Protein AF-A0A9J6ZQI1-F1 (afdb_monomer_lite)

Organism: NCBI:txid2949635

Sequence (104 aa):
MKNNVKKVVILGSGALKIGEAGEFDYSGSQAIKALKEEGIYTVLINPNIATVQTSEKLADKVYFLPVTPYFVEQVLKKRLSKKIRQSLFLFDFLPEKVGYIIDI

Foldseek 3Di:
DPQPQQEEEEEAAEDDDPPCQVVRLVVLLVVLVVCVVVNHQYEYEYLDCPGPNNDPPSHPYYDNDGPDPVVVVVVCVVPDPVPGWYWYFYPYDDPDPDGDTDTD

Secondary structure (DSSP, 8-state):
------EEEEE---SPPTTTHHHHHHHHHHHHHHHHHTT-EEEEE-S-SSSGGGSTTTSSEEE----SHHHHHHHHHHH--TTS-EEEEE-S--SS----EEE-

Radius of gyration: 13.17 Å; chains: 1; bounding box: 38×26×30 Å

pLDDT: mean 75.3, std 17.96, range [35.56, 94.12]

Structure (mmCIF, N/CA/C/O backbone):
data_AF-A0A9J6ZQI1-F1
#
_entry.id   AF-A0A9J6ZQI1-F1
#
loop_
_atom_site.group_PDB
_atom_site.id
_atom_site.type_symbol
_atom_site.label_atom_id
_atom_site.label_alt_id
_atom_site.label_comp_id
_atom_site.label_asym_id
_atom_site.label_entity_id
_atom_site.label_seq_id
_atom_site.pdbx_PDB_ins_code
_atom_site.Cartn_x
_atom_site.Cartn_y
_atom_site.Cartn_z
_atom_site.occupancy
_atom_site.B_iso_or_equiv
_atom_site.auth_seq_id
_atom_site.auth_comp_id
_atom_site.auth_asym_id
_atom_site.auth_atom_id
_atom_site.pdbx_PDB_model_num
ATOM 1 N N . MET A 1 1 ? -28.000 9.601 3.506 1.00 38.34 1 MET A N 1
ATOM 2 C CA . MET A 1 1 ? -27.367 8.543 4.327 1.00 38.34 1 MET A CA 1
ATOM 3 C C . MET A 1 1 ? -25.867 8.603 4.084 1.00 38.34 1 MET A C 1
ATOM 5 O O . MET A 1 1 ? -25.477 8.526 2.927 1.00 38.34 1 MET A O 1
ATOM 9 N N . LYS A 1 2 ? -25.032 8.807 5.114 1.00 45.12 2 LYS A N 1
ATOM 10 C CA . LYS A 1 2 ? -23.567 8.738 4.965 1.00 45.12 2 LYS A CA 1
ATOM 11 C C . LYS A 1 2 ? -23.192 7.289 4.627 1.00 45.12 2 LYS A C 1
ATOM 13 O O . LYS A 1 2 ? -23.434 6.385 5.424 1.00 45.12 2 LYS A O 1
ATOM 18 N N . ASN A 1 3 ? -22.676 7.061 3.422 1.00 52.38 3 ASN A N 1
ATOM 19 C CA . ASN A 1 3 ? -22.151 5.769 2.994 1.00 52.38 3 ASN A CA 1
ATOM 20 C C . ASN A 1 3 ? -20.892 5.454 3.824 1.00 52.38 3 ASN A C 1
ATOM 22 O O . ASN A 1 3 ? -19.824 5.973 3.530 1.00 52.38 3 ASN A O 1
ATOM 26 N N . ASN A 1 4 ? -21.015 4.636 4.877 1.00 71.25 4 ASN A N 1
ATOM 27 C CA . ASN A 1 4 ? -19.885 4.241 5.731 1.00 71.25 4 ASN A CA 1
ATOM 28 C C . ASN A 1 4 ? -18.977 3.229 5.007 1.00 71.25 4 ASN A C 1
ATOM 30 O O . ASN A 1 4 ? -19.074 2.016 5.225 1.00 71.25 4 ASN A O 1
ATOM 34 N N . VAL A 1 5 ? -18.109 3.728 4.127 1.00 76.81 5 VAL A N 1
ATOM 35 C CA . VAL A 1 5 ? -16.981 2.961 3.589 1.00 76.81 5 VAL A CA 1
ATOM 36 C C . VAL A 1 5 ? -16.049 2.641 4.755 1.00 76.81 5 VAL A C 1
ATOM 38 O O . VAL A 1 5 ? -15.558 3.540 5.424 1.00 76.81 5 VAL A O 1
ATOM 41 N N . LYS A 1 6 ? -15.832 1.353 5.037 1.00 83.81 6 LYS A N 1
ATOM 42 C CA . LYS A 1 6 ? -14.932 0.922 6.129 1.00 83.81 6 LYS A CA 1
ATOM 43 C C . LYS A 1 6 ? -13.570 0.467 5.631 1.00 83.81 6 LYS A C 1
ATOM 45 O O . LYS A 1 6 ? -12.658 0.274 6.431 1.00 83.81 6 LYS A O 1
ATOM 50 N N . LYS A 1 7 ? -13.459 0.203 4.329 1.00 86.00 7 LYS A N 1
ATOM 51 C CA . LYS A 1 7 ? -12.263 -0.348 3.709 1.00 86.00 7 LYS A CA 1
ATOM 52 C C . LYS A 1 7 ? -12.108 0.177 2.292 1.00 86.00 7 LYS A C 1
ATOM 54 O O . LYS A 1 7 ? -13.077 0.175 1.539 1.00 86.00 7 LYS A O 1
ATOM 59 N N . VAL A 1 8 ? -10.883 0.538 1.940 1.00 88.00 8 VAL A N 1
ATOM 60 C CA . VAL A 1 8 ? -10.511 1.016 0.611 1.00 88.00 8 VAL A CA 1
ATOM 61 C C . VAL A 1 8 ? -9.328 0.216 0.097 1.00 88.00 8 VAL A C 1
ATOM 63 O O . VAL A 1 8 ? -8.362 -0.025 0.827 1.00 88.00 8 VAL A O 1
ATOM 66 N N . VAL A 1 9 ? -9.421 -0.212 -1.159 1.00 89.06 9 VAL A N 1
ATOM 67 C CA . VAL A 1 9 ? -8.296 -0.800 -1.888 1.00 89.06 9 VAL A CA 1
ATOM 68 C C . VAL A 1 9 ? -7.710 0.272 -2.795 1.00 89.06 9 VAL A C 1
ATOM 70 O O . VAL A 1 9 ? -8.431 0.954 -3.514 1.00 89.06 9 VAL A O 1
ATOM 73 N N . ILE A 1 10 ? -6.398 0.428 -2.738 1.00 89.25 10 ILE A N 1
ATOM 74 C CA . ILE A 1 10 ? -5.630 1.449 -3.435 1.00 89.25 10 ILE A CA 1
ATOM 75 C C . ILE A 1 10 ? -4.688 0.715 -4.372 1.00 89.25 10 ILE A C 1
ATOM 77 O O . ILE A 1 10 ? -3.951 -0.184 -3.955 1.00 89.25 10 ILE A O 1
ATOM 81 N N . LEU A 1 11 ? -4.734 1.082 -5.641 1.00 88.81 11 LEU A N 1
ATOM 82 C CA . LEU A 1 11 ? -3.849 0.560 -6.666 1.00 88.81 11 LEU A CA 1
ATOM 83 C C . LEU A 1 11 ? -2.738 1.583 -6.881 1.00 88.81 11 LEU A C 1
ATOM 85 O O . LEU A 1 11 ? -3.006 2.710 -7.295 1.00 88.81 11 LEU A O 1
ATOM 89 N N . GLY A 1 12 ? -1.513 1.200 -6.529 1.00 84.38 12 GLY A N 1
ATOM 90 C CA . GLY A 1 12 ? -0.325 2.007 -6.780 1.00 84.38 12 GLY A CA 1
ATOM 91 C C . GLY A 1 12 ? 0.024 2.058 -8.264 1.00 84.38 12 GLY A C 1
ATOM 92 O O . GLY A 1 12 ? -0.453 1.251 -9.054 1.00 84.38 12 GLY A O 1
ATOM 93 N N . SER A 1 13 ? 0.923 2.967 -8.616 1.00 73.94 13 SER A N 1
ATOM 94 C CA . SER A 1 13 ? 1.281 3.335 -9.992 1.00 73.94 13 SER A CA 1
ATOM 95 C C . SER A 1 13 ? 2.167 2.337 -10.753 1.00 73.94 13 SER A C 1
ATOM 97 O O . SER A 1 13 ? 2.806 2.690 -11.740 1.00 73.94 13 SER A O 1
ATOM 99 N N . GLY A 1 14 ? 2.241 1.081 -10.302 1.00 70.50 14 GLY A N 1
ATOM 100 C CA . GLY A 1 14 ? 2.965 0.034 -11.023 1.00 70.50 14 GLY A CA 1
ATOM 101 C C . GLY A 1 14 ? 4.433 0.379 -11.331 1.00 70.50 14 GLY A C 1
ATOM 102 O O . GLY A 1 14 ? 5.169 0.880 -10.479 1.00 70.50 14 GLY A O 1
ATOM 103 N N . ALA A 1 15 ? 4.878 0.046 -12.548 1.00 64.81 15 ALA A N 1
ATOM 104 C CA . ALA A 1 15 ? 6.207 0.398 -13.043 1.00 64.81 15 ALA A CA 1
ATOM 105 C C . ALA A 1 15 ? 6.219 1.860 -13.514 1.00 64.81 15 ALA A C 1
ATOM 107 O O . ALA A 1 15 ? 5.572 2.215 -14.496 1.00 64.81 15 ALA A O 1
ATOM 108 N N . LEU A 1 16 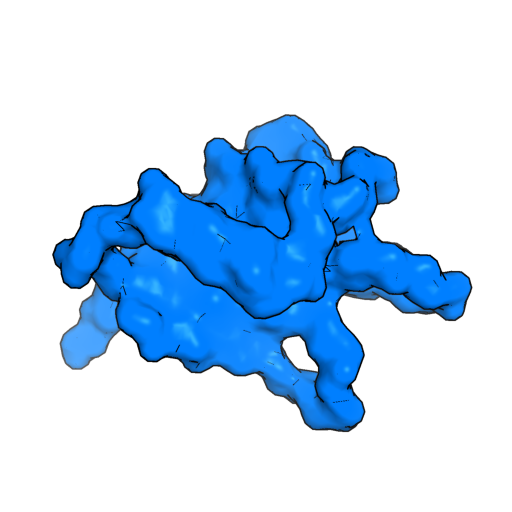? 6.979 2.696 -12.810 1.00 65.69 16 LEU A N 1
ATOM 109 C CA . LEU A 1 16 ? 7.014 4.138 -13.035 1.00 65.69 16 LEU A CA 1
ATOM 110 C C . LEU A 1 16 ? 7.838 4.484 -14.281 1.00 65.69 16 LEU A C 1
ATOM 112 O O . LEU A 1 16 ? 8.976 4.032 -14.431 1.00 65.69 16 LEU A O 1
ATOM 116 N N . LYS A 1 17 ? 7.284 5.328 -15.158 1.00 67.56 17 LYS A N 1
ATOM 117 C CA . LYS A 1 17 ? 8.041 5.957 -16.248 1.00 67.56 17 LYS A CA 1
ATOM 118 C C . LYS A 1 17 ? 8.957 7.048 -15.683 1.00 67.56 17 LYS A C 1
ATOM 120 O O . LYS A 1 17 ? 8.702 7.623 -14.620 1.00 67.56 17 LYS A O 1
ATOM 125 N N . ILE A 1 18 ? 10.038 7.344 -16.404 1.00 68.19 18 ILE A N 1
ATOM 126 C CA . ILE A 1 18 ? 10.964 8.428 -16.051 1.00 68.19 18 ILE A CA 1
ATOM 127 C C . ILE A 1 18 ? 10.182 9.747 -15.969 1.00 68.19 18 ILE A C 1
ATOM 129 O O . ILE A 1 18 ? 9.483 10.106 -16.910 1.00 68.19 18 ILE A O 1
ATOM 133 N N . GLY A 1 19 ? 10.321 10.461 -14.850 1.00 72.06 19 GLY A N 1
ATOM 134 C CA . GLY A 1 19 ? 9.704 11.775 -14.627 1.00 72.06 19 GLY A CA 1
ATOM 135 C C . GLY A 1 19 ? 8.379 11.763 -13.858 1.00 72.06 19 GLY A C 1
ATOM 136 O O . GLY A 1 19 ? 7.985 12.802 -13.349 1.00 72.06 19 GLY A O 1
ATOM 137 N N . GLU A 1 20 ? 7.735 10.607 -13.693 1.00 67.88 20 GLU A N 1
ATOM 138 C CA . GLU A 1 20 ? 6.399 10.514 -13.070 1.00 67.88 20 GLU A CA 1
ATOM 139 C C . GLU A 1 20 ? 6.425 9.813 -11.703 1.00 67.88 20 GLU A C 1
ATOM 141 O O . GLU A 1 20 ? 5.457 9.836 -10.945 1.00 67.88 20 GLU A O 1
ATOM 146 N N . ALA A 1 21 ? 7.567 9.214 -11.353 1.00 72.00 21 ALA A N 1
ATOM 147 C CA . ALA A 1 21 ? 7.716 8.379 -10.169 1.00 72.00 21 ALA A CA 1
ATOM 148 C C . ALA A 1 21 ? 7.353 9.084 -8.851 1.00 72.00 21 ALA A C 1
ATOM 150 O O . ALA A 1 21 ? 6.701 8.495 -7.990 1.00 72.00 21 ALA A O 1
ATOM 151 N N . GLY A 1 22 ? 7.760 10.348 -8.703 1.00 77.56 22 GLY A N 1
ATOM 152 C CA . GLY A 1 22 ? 7.557 11.105 -7.468 1.00 77.56 22 GLY A CA 1
ATOM 153 C C . GLY A 1 22 ? 6.115 11.568 -7.248 1.00 77.56 22 GLY A C 1
ATOM 154 O O . GLY A 1 22 ? 5.649 11.569 -6.111 1.00 77.56 22 GLY A O 1
ATOM 155 N N . GLU A 1 23 ? 5.391 11.937 -8.309 1.00 81.06 23 GLU A N 1
ATOM 156 C CA . GLU A 1 23 ? 4.030 12.484 -8.193 1.00 81.06 23 GLU A CA 1
ATOM 157 C C . GLU A 1 23 ? 3.035 11.420 -7.720 1.00 81.06 23 GLU A C 1
ATOM 159 O O . GLU A 1 23 ? 2.215 11.675 -6.833 1.00 81.06 23 GLU A O 1
ATOM 164 N N . PHE A 1 24 ? 3.139 10.205 -8.258 1.00 80.62 24 PHE A N 1
ATOM 165 C CA . PHE A 1 24 ? 2.261 9.104 -7.872 1.00 80.62 24 PHE A CA 1
ATOM 166 C C . PHE A 1 24 ? 2.575 8.560 -6.482 1.00 80.62 24 PHE A C 1
ATOM 168 O O . PHE A 1 24 ? 1.656 8.305 -5.707 1.00 80.62 24 PHE A O 1
ATOM 175 N N . ASP A 1 25 ? 3.859 8.447 -6.134 1.00 83.81 25 ASP A N 1
ATOM 176 C CA . ASP A 1 25 ? 4.256 8.045 -4.785 1.00 83.81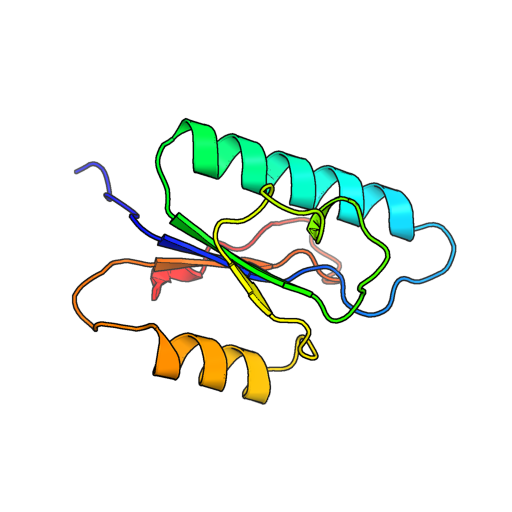 25 ASP A CA 1
ATOM 177 C C . ASP A 1 25 ? 3.752 9.054 -3.741 1.00 83.81 25 ASP A C 1
ATOM 179 O O . ASP A 1 25 ? 3.173 8.682 -2.717 1.00 83.81 25 ASP A O 1
ATOM 183 N N . TYR A 1 26 ? 3.879 10.351 -4.034 1.00 86.56 26 TYR A N 1
ATOM 184 C CA . TYR A 1 26 ? 3.389 11.404 -3.155 1.00 86.56 26 TYR A CA 1
ATOM 185 C C . TYR A 1 26 ? 1.859 11.400 -3.042 1.00 86.56 26 TYR A C 1
ATOM 187 O O . TYR A 1 26 ? 1.331 11.318 -1.932 1.00 86.56 26 TYR A O 1
ATOM 195 N N . SER A 1 27 ? 1.138 11.468 -4.164 1.00 85.44 27 SER A N 1
ATOM 196 C CA . SER A 1 27 ? -0.330 11.566 -4.172 1.00 85.44 27 SER A CA 1
ATOM 197 C C . SER A 1 27 ? -1.006 10.330 -3.576 1.00 85.44 27 SER A C 1
ATOM 199 O O . SER A 1 27 ? -1.893 10.468 -2.730 1.00 85.44 27 SER A O 1
ATOM 201 N N . GLY A 1 28 ? -0.541 9.127 -3.918 1.00 87.62 28 GLY A N 1
ATOM 202 C CA . GLY A 1 28 ? -1.038 7.892 -3.320 1.00 87.62 28 GLY A CA 1
ATOM 203 C C . GLY A 1 28 ? -0.729 7.804 -1.822 1.00 87.62 28 GLY A C 1
ATOM 204 O O . GLY A 1 28 ? -1.587 7.395 -1.035 1.00 87.62 28 GLY A O 1
ATOM 205 N N . SER A 1 29 ? 0.438 8.292 -1.385 1.00 90.25 29 SER A N 1
ATOM 206 C CA . SER A 1 29 ? 0.760 8.393 0.044 1.00 90.25 29 SER A CA 1
ATOM 207 C C . SER A 1 29 ? -0.147 9.372 0.796 1.00 90.25 29 SER A C 1
ATOM 209 O O . SER A 1 29 ? -0.547 9.082 1.926 1.00 90.25 29 SER A O 1
ATOM 211 N N . GLN A 1 30 ? -0.499 10.514 0.195 1.00 90.56 30 GLN A N 1
ATOM 212 C CA . GLN A 1 30 ? -1.449 11.465 0.789 1.00 90.56 30 GLN A CA 1
ATOM 213 C C . GLN A 1 30 ? -2.856 10.869 0.887 1.00 90.56 30 GLN A C 1
ATOM 215 O O . GLN A 1 30 ? -3.508 11.009 1.920 1.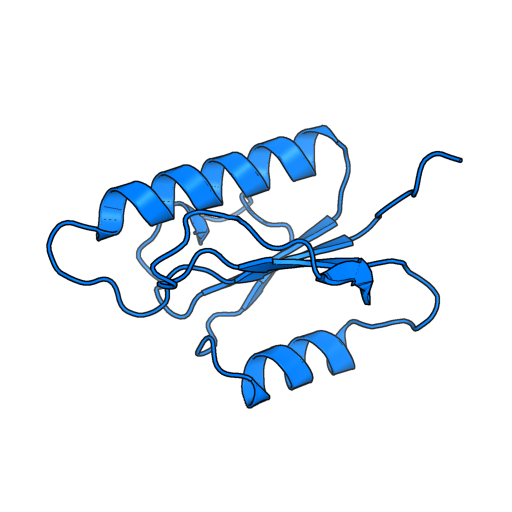00 90.56 30 GLN A O 1
ATOM 220 N N . ALA A 1 31 ? -3.302 10.140 -0.138 1.00 88.31 31 ALA A N 1
ATOM 221 C CA . ALA A 1 31 ? -4.596 9.467 -0.111 1.00 88.31 31 ALA A CA 1
ATOM 222 C C . ALA A 1 31 ? -4.678 8.427 1.017 1.00 88.31 31 ALA A C 1
ATOM 224 O O . ALA A 1 31 ? -5.664 8.391 1.750 1.00 88.31 31 ALA A O 1
ATOM 225 N N . ILE A 1 32 ? -3.626 7.622 1.214 1.00 91.56 32 ILE A N 1
ATOM 226 C CA . ILE A 1 32 ? -3.570 6.657 2.322 1.00 91.56 32 ILE A CA 1
ATOM 227 C C . ILE A 1 32 ? -3.666 7.366 3.679 1.00 91.56 32 ILE A C 1
ATOM 229 O O . ILE A 1 32 ? -4.405 6.907 4.549 1.00 91.56 32 ILE A O 1
ATOM 233 N N . LYS A 1 33 ? -2.948 8.484 3.862 1.00 92.38 33 LYS A N 1
ATOM 234 C CA . LYS A 1 33 ? -2.995 9.271 5.105 1.00 92.38 33 LYS A CA 1
ATOM 235 C C . LYS A 1 33 ? -4.397 9.805 5.384 1.00 92.38 33 LYS A C 1
ATOM 237 O O . LYS A 1 33 ? -4.921 9.547 6.461 1.00 92.38 33 LYS A O 1
ATOM 242 N N . ALA A 1 34 ? -5.022 10.447 4.398 1.00 90.25 34 ALA A N 1
ATOM 243 C CA . ALA A 1 34 ? -6.372 10.990 4.535 1.00 90.25 34 ALA A CA 1
ATOM 244 C C . ALA A 1 34 ? -7.400 9.897 4.879 1.00 90.25 34 ALA A C 1
ATOM 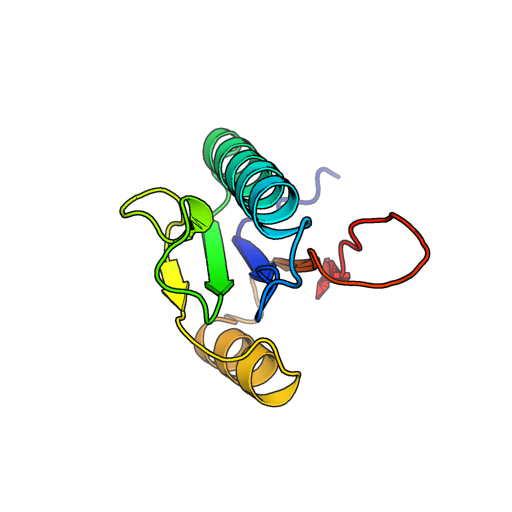246 O O . ALA A 1 34 ? -8.221 10.060 5.776 1.00 90.25 34 ALA A O 1
ATOM 247 N N . LEU A 1 35 ? -7.323 8.735 4.222 1.00 89.75 35 LEU A N 1
ATOM 248 C CA . LEU A 1 35 ? -8.204 7.602 4.522 1.00 89.75 35 LEU A CA 1
ATOM 249 C C . LEU A 1 35 ? -7.991 7.070 5.947 1.00 89.75 35 LEU A C 1
ATOM 251 O O . LEU A 1 35 ? -8.955 6.731 6.633 1.00 89.75 35 LEU A O 1
ATOM 255 N N . LYS A 1 36 ? -6.742 7.027 6.416 1.00 89.62 36 LYS A N 1
ATOM 256 C CA . LYS A 1 36 ? -6.430 6.632 7.792 1.00 89.62 36 LYS A CA 1
ATOM 257 C C . LYS A 1 36 ? -6.948 7.611 8.837 1.00 89.62 36 LYS A C 1
ATOM 259 O O . LYS A 1 36 ? -7.428 7.163 9.874 1.00 89.62 36 LYS A O 1
ATOM 264 N N . GLU A 1 37 ? -6.853 8.911 8.577 1.00 92.12 37 GLU A N 1
ATOM 265 C CA . GLU A 1 37 ? -7.385 9.960 9.458 1.00 92.12 37 GLU A CA 1
ATOM 266 C C . GLU A 1 37 ? -8.909 9.843 9.617 1.00 92.12 37 GLU A C 1
ATOM 268 O O . GLU A 1 37 ? -9.433 10.035 10.712 1.00 92.12 37 GLU A O 1
ATOM 273 N N . GLU A 1 38 ? -9.603 9.393 8.571 1.00 88.62 38 GLU A N 1
ATOM 274 C CA . GLU A 1 38 ? -11.038 9.071 8.592 1.00 88.62 38 GLU A CA 1
ATOM 275 C C . GLU A 1 38 ? -11.356 7.686 9.203 1.00 88.62 38 GLU A C 1
ATOM 277 O O . GLU A 1 38 ? -12.506 7.240 9.208 1.00 88.62 38 GLU A O 1
ATOM 282 N N . GLY A 1 39 ? -10.355 6.962 9.718 1.00 90.25 39 GLY A N 1
ATOM 283 C CA . GLY A 1 39 ? -10.526 5.632 10.314 1.00 90.25 39 GLY A CA 1
ATOM 284 C C . GLY A 1 39 ? -10.883 4.532 9.307 1.00 90.25 39 GLY A C 1
ATOM 285 O O . GLY A 1 39 ? -11.446 3.499 9.684 1.00 90.25 39 GLY A O 1
ATOM 286 N N . ILE A 1 40 ? -10.580 4.737 8.023 1.00 89.06 40 ILE A N 1
ATOM 287 C CA . ILE A 1 40 ? -10.865 3.790 6.945 1.00 89.06 40 ILE A CA 1
ATOM 288 C C . ILE A 1 40 ? -9.694 2.817 6.798 1.00 89.06 40 ILE A C 1
ATOM 290 O O . ILE A 1 40 ? -8.542 3.217 6.661 1.00 89.06 40 ILE A O 1
ATOM 294 N N . TYR A 1 41 ? -9.990 1.515 6.767 1.00 90.56 41 TYR A N 1
ATOM 295 C CA . TYR A 1 41 ? -8.967 0.485 6.588 1.00 90.56 41 TYR A CA 1
ATOM 296 C C . TYR A 1 41 ? -8.421 0.488 5.155 1.00 90.56 41 TYR A C 1
ATOM 298 O O . TYR A 1 41 ? -9.160 0.267 4.194 1.00 90.56 41 TYR A O 1
ATOM 306 N N . THR A 1 42 ? -7.117 0.654 4.998 1.00 92.06 42 THR A N 1
ATOM 307 C CA . THR A 1 42 ? -6.450 0.807 3.701 1.00 92.06 42 THR A CA 1
ATOM 308 C C . THR A 1 42 ? -5.711 -0.459 3.273 1.00 92.06 42 THR A C 1
ATOM 310 O O . THR A 1 42 ? -4.964 -1.087 4.028 1.00 92.06 42 THR A O 1
ATOM 313 N N . VAL A 1 43 ? -5.906 -0.854 2.017 1.00 92.00 43 VAL A N 1
ATOM 314 C CA . VAL A 1 43 ? -5.188 -1.959 1.379 1.00 92.00 43 VAL A CA 1
ATOM 315 C C . VAL A 1 43 ? -4.487 -1.431 0.151 1.00 92.00 43 VAL A C 1
ATOM 317 O O . VAL A 1 43 ? -5.151 -1.053 -0.800 1.00 92.00 43 VAL A O 1
ATOM 320 N N . LEU A 1 44 ? -3.165 -1.466 0.136 1.00 92.31 44 LEU A N 1
ATOM 321 C CA . LEU A 1 44 ? -2.385 -1.077 -1.021 1.00 92.31 44 LEU A CA 1
ATOM 322 C C . LEU A 1 44 ? -1.965 -2.293 -1.849 1.00 92.31 44 LEU A C 1
ATOM 324 O O . LEU A 1 44 ? -1.473 -3.276 -1.295 1.00 92.31 44 LEU A O 1
ATOM 328 N N . ILE A 1 45 ? -2.096 -2.202 -3.170 1.00 91.56 45 ILE A N 1
ATOM 329 C CA . ILE A 1 45 ? -1.470 -3.108 -4.138 1.00 91.56 45 ILE A CA 1
ATOM 330 C C . ILE A 1 45 ? -0.461 -2.287 -4.941 1.00 91.56 45 ILE A C 1
ATOM 332 O O . ILE A 1 45 ? -0.858 -1.410 -5.700 1.00 91.56 45 ILE A O 1
ATOM 336 N N . ASN A 1 46 ? 0.835 -2.532 -4.753 1.00 90.81 46 ASN A N 1
ATOM 337 C CA . ASN A 1 46 ? 1.897 -1.838 -5.482 1.00 90.81 46 ASN A CA 1
ATOM 338 C C . ASN A 1 46 ? 3.096 -2.785 -5.671 1.00 90.81 46 ASN A C 1
ATOM 340 O O . ASN A 1 46 ? 3.660 -3.223 -4.667 1.00 90.81 46 ASN A O 1
ATOM 344 N N . PRO A 1 47 ? 3.503 -3.120 -6.911 1.00 88.88 47 PRO A N 1
ATOM 345 C CA . PRO A 1 47 ? 4.654 -3.988 -7.143 1.00 88.88 47 PRO A CA 1
ATOM 346 C C . PRO A 1 47 ? 5.991 -3.305 -6.823 1.00 88.88 47 PRO A C 1
ATOM 348 O O . PRO A 1 47 ? 6.986 -3.999 -6.627 1.00 88.88 47 PRO A O 1
ATOM 351 N N . ASN A 1 48 ? 6.040 -1.969 -6.775 1.00 87.69 48 ASN A N 1
ATOM 352 C CA . ASN A 1 48 ? 7.270 -1.234 -6.518 1.00 87.69 48 ASN A CA 1
ATOM 353 C C . ASN A 1 48 ? 7.562 -1.142 -5.012 1.00 87.69 48 ASN A C 1
ATOM 355 O O . ASN A 1 48 ? 6.888 -0.425 -4.277 1.00 87.69 48 ASN A O 1
ATOM 359 N N . ILE A 1 49 ? 8.597 -1.856 -4.565 1.00 86.06 49 ILE A N 1
ATOM 360 C CA . ILE A 1 49 ? 9.013 -1.926 -3.154 1.00 86.06 49 ILE A CA 1
ATOM 361 C C . ILE A 1 49 ? 9.694 -0.626 -2.689 1.00 86.06 49 ILE A C 1
ATOM 363 O O . ILE A 1 49 ? 9.679 -0.306 -1.502 1.00 86.06 49 ILE A O 1
ATOM 367 N N . ALA A 1 50 ? 10.276 0.140 -3.612 1.00 86.56 50 ALA A N 1
ATOM 368 C CA . ALA A 1 50 ? 11.080 1.320 -3.313 1.00 86.56 50 ALA A CA 1
ATOM 369 C C . ALA A 1 50 ? 10.257 2.620 -3.401 1.00 86.56 50 ALA A C 1
ATOM 371 O O . ALA A 1 50 ? 10.631 3.547 -4.116 1.00 86.56 50 ALA A O 1
ATOM 372 N N . THR A 1 51 ? 9.121 2.676 -2.698 1.00 84.75 51 THR A N 1
ATOM 373 C CA . THR A 1 51 ? 8.243 3.862 -2.643 1.00 84.75 51 THR A CA 1
ATOM 374 C C . THR A 1 51 ? 7.899 4.239 -1.204 1.00 84.75 51 THR A C 1
ATOM 376 O O . THR A 1 51 ? 7.860 3.379 -0.318 1.00 84.75 51 THR A O 1
ATOM 379 N N . VAL A 1 52 ? 7.610 5.518 -0.954 1.00 86.06 52 VAL A N 1
ATOM 380 C CA . VAL A 1 52 ? 7.049 5.980 0.325 1.00 86.06 52 VAL A CA 1
ATOM 381 C C . VAL A 1 52 ? 5.705 5.304 0.577 1.00 86.06 52 VAL A C 1
ATOM 383 O O . VAL A 1 52 ? 5.421 4.901 1.706 1.00 86.06 52 VAL A O 1
ATOM 386 N N . GLN A 1 53 ? 4.917 5.086 -0.472 1.00 84.50 53 GLN A N 1
ATOM 387 C CA . GLN A 1 53 ? 3.611 4.445 -0.419 1.00 84.50 53 GLN A CA 1
ATOM 388 C C . GLN A 1 53 ? 3.652 3.044 0.214 1.00 84.50 53 GLN A C 1
ATOM 390 O O . GLN A 1 53 ? 2.708 2.623 0.885 1.00 84.50 53 GLN A O 1
ATOM 395 N N . THR A 1 54 ? 4.752 2.316 0.011 1.00 88.88 54 THR A N 1
ATOM 396 C CA . THR A 1 54 ? 4.977 0.967 0.546 1.00 88.88 54 THR A CA 1
ATOM 397 C C . THR A 1 54 ? 5.718 0.951 1.881 1.00 88.88 54 THR A C 1
ATOM 399 O O . THR A 1 54 ? 6.032 -0.131 2.380 1.00 88.88 54 THR A O 1
ATOM 402 N N . SER A 1 55 ? 5.986 2.119 2.473 1.00 89.94 55 SER A N 1
ATOM 403 C CA . SER A 1 55 ? 6.631 2.215 3.782 1.00 89.94 55 SER A CA 1
ATOM 404 C C . SER A 1 55 ? 5.804 1.548 4.880 1.00 89.94 55 SER A C 1
ATOM 406 O O . SER A 1 55 ? 4.567 1.489 4.849 1.00 89.94 55 SER A O 1
ATOM 408 N N . GLU A 1 56 ? 6.512 1.031 5.883 1.00 83.25 56 GLU A N 1
ATOM 409 C CA . GLU A 1 56 ? 5.870 0.442 7.047 1.00 83.25 56 GLU A CA 1
ATOM 410 C C . GLU A 1 56 ? 4.921 1.447 7.703 1.00 83.25 56 GLU A C 1
ATOM 412 O O . GLU A 1 56 ? 5.248 2.615 7.899 1.00 83.25 56 GLU A O 1
ATOM 417 N N . LYS A 1 57 ? 3.740 0.958 8.089 1.00 86.12 57 LYS A N 1
ATOM 418 C CA . LYS A 1 57 ? 2.687 1.718 8.778 1.00 86.12 57 LYS A CA 1
ATOM 419 C C . LYS A 1 57 ? 1.991 2.792 7.944 1.00 86.12 57 LYS A C 1
ATOM 421 O O . LYS A 1 57 ? 1.076 3.407 8.490 1.00 86.12 57 LYS A O 1
ATOM 426 N N . LEU A 1 58 ? 2.316 2.999 6.666 1.00 92.00 58 LEU A N 1
ATOM 427 C CA . LEU A 1 58 ? 1.525 3.918 5.847 1.00 92.00 58 LEU A CA 1
ATOM 428 C C . LEU A 1 58 ? 0.146 3.316 5.555 1.00 92.00 58 LEU A C 1
ATOM 430 O O . LEU A 1 58 ? -0.838 3.778 6.121 1.00 92.00 58 LEU A O 1
ATOM 434 N N . ALA A 1 59 ? 0.069 2.227 4.790 1.00 92.94 59 ALA A N 1
ATOM 435 C CA . ALA A 1 59 ? -1.166 1.454 4.626 1.00 92.94 59 ALA A CA 1
ATOM 436 C C . ALA A 1 59 ? -1.327 0.396 5.731 1.00 92.94 59 ALA A C 1
ATOM 438 O O . ALA A 1 59 ? -0.344 -0.084 6.298 1.00 92.94 59 ALA A O 1
ATOM 439 N N . ASP A 1 60 ? -2.562 -0.027 6.015 1.00 94.12 60 ASP A N 1
ATOM 440 C CA . ASP A 1 60 ? -2.817 -1.113 6.982 1.00 94.12 60 ASP A CA 1
ATOM 441 C C . ASP A 1 60 ? -2.389 -2.481 6.442 1.00 94.12 60 ASP A C 1
ATOM 443 O O . ASP A 1 60 ? -2.071 -3.409 7.191 1.00 94.12 60 ASP A O 1
ATOM 447 N N . LYS A 1 61 ? -2.361 -2.621 5.115 1.00 93.06 61 LYS A N 1
ATOM 448 C CA . LYS A 1 61 ? -1.730 -3.754 4.445 1.00 93.06 61 LYS A CA 1
ATOM 449 C C . LYS A 1 61 ? -1.220 -3.366 3.075 1.00 93.06 61 LYS A C 1
ATOM 451 O O . LYS A 1 61 ? -1.939 -2.737 2.308 1.00 93.06 61 LYS A O 1
ATOM 456 N N . VAL A 1 62 ? -0.056 -3.902 2.739 1.00 93.31 62 VAL A N 1
ATOM 457 C CA . VAL A 1 62 ? 0.541 -3.822 1.409 1.00 93.31 62 VAL A CA 1
ATOM 458 C C . VAL A 1 62 ? 0.587 -5.214 0.767 1.00 93.31 62 VAL A C 1
ATOM 460 O O . VAL A 1 62 ? 0.889 -6.209 1.434 1.00 93.31 62 VAL A O 1
ATOM 463 N N . TYR A 1 63 ? 0.267 -5.278 -0.524 1.00 92.88 63 TYR A N 1
ATOM 464 C CA . TYR A 1 63 ? 0.514 -6.405 -1.415 1.00 92.88 63 TYR A CA 1
ATOM 465 C C . TYR A 1 63 ? 1.503 -5.980 -2.496 1.00 92.88 63 TYR A C 1
ATOM 467 O O . TYR A 1 63 ? 1.194 -5.128 -3.328 1.00 92.88 63 TYR A O 1
ATOM 475 N N . PHE A 1 64 ? 2.661 -6.633 -2.516 1.00 92.62 64 PHE A N 1
ATOM 476 C CA . PHE A 1 64 ? 3.656 -6.488 -3.576 1.00 92.62 64 PHE A CA 1
ATOM 477 C C . PHE A 1 64 ? 3.296 -7.405 -4.744 1.00 92.62 64 PHE A C 1
ATOM 479 O O . PHE A 1 64 ? 3.907 -8.449 -4.957 1.00 92.62 64 PHE A O 1
ATOM 486 N N . LEU A 1 65 ? 2.214 -7.056 -5.437 1.00 92.06 65 LEU A N 1
ATOM 487 C CA . LEU A 1 65 ? 1.687 -7.795 -6.580 1.00 92.06 65 LEU A CA 1
ATOM 488 C C . LEU A 1 65 ? 1.551 -6.854 -7.780 1.00 92.06 65 LEU A C 1
ATOM 490 O O . LEU A 1 65 ? 1.309 -5.661 -7.582 1.00 92.06 65 LEU A O 1
ATOM 494 N N . PRO A 1 66 ? 1.650 -7.370 -9.017 1.00 88.44 66 PRO A N 1
ATOM 495 C CA . PRO A 1 66 ? 1.351 -6.584 -10.205 1.00 88.44 66 PRO A CA 1
ATOM 496 C C . PRO A 1 66 ? -0.071 -6.017 -10.156 1.00 88.44 66 PRO A C 1
ATOM 498 O O . PRO A 1 66 ? -1.020 -6.736 -9.829 1.00 88.44 66 PRO A O 1
ATOM 501 N N . VAL A 1 67 ? -0.235 -4.751 -10.545 1.00 86.12 67 VAL A N 1
ATOM 502 C CA . VAL A 1 67 ? -1.553 -4.117 -10.692 1.00 86.12 67 VAL A CA 1
ATOM 503 C C . VAL A 1 67 ? -2.176 -4.582 -12.008 1.00 86.12 67 VAL A C 1
ATOM 505 O O . VAL A 1 67 ? -2.141 -3.908 -13.028 1.00 86.12 67 VAL A O 1
ATOM 508 N N . THR A 1 68 ? -2.701 -5.804 -11.996 1.00 84.88 68 THR A N 1
ATOM 509 C CA . THR A 1 68 ? -3.428 -6.404 -13.124 1.00 84.88 68 THR A CA 1
ATOM 510 C C . THR A 1 68 ? -4.804 -6.864 -12.651 1.00 84.88 68 THR A C 1
ATOM 512 O O . THR A 1 68 ? -4.937 -7.212 -11.471 1.00 84.88 68 THR A O 1
ATOM 515 N N . PRO A 1 69 ? -5.814 -6.946 -13.538 1.00 84.31 69 PRO A N 1
ATOM 516 C CA . PRO A 1 69 ? -7.158 -7.380 -13.159 1.00 84.31 69 PRO A CA 1
ATOM 517 C C . PRO A 1 69 ? -7.168 -8.698 -12.379 1.00 84.31 69 PRO A C 1
ATOM 519 O O . PRO A 1 69 ? -7.823 -8.793 -11.346 1.00 84.31 69 PRO A O 1
ATOM 522 N N . TYR A 1 70 ? -6.359 -9.673 -12.808 1.00 86.75 70 TYR A N 1
ATOM 523 C CA . TYR A 1 70 ? -6.239 -10.967 -12.140 1.00 86.75 70 TYR A CA 1
ATOM 524 C C . TYR A 1 70 ? -5.804 -10.828 -10.675 1.00 86.75 70 TYR A C 1
ATOM 526 O O . TYR A 1 70 ? -6.501 -11.292 -9.773 1.00 86.75 70 TYR A O 1
ATOM 534 N N . PHE A 1 71 ? -4.671 -10.168 -10.410 1.00 87.75 71 PHE A N 1
ATOM 535 C CA . PHE A 1 71 ? -4.147 -10.042 -9.045 1.00 87.75 71 PHE A CA 1
ATOM 536 C C . PHE A 1 71 ? -5.031 -9.162 -8.157 1.00 87.75 71 PHE A C 1
ATOM 538 O O . PHE A 1 71 ? -5.222 -9.486 -6.983 1.00 87.75 71 PHE A O 1
ATOM 545 N N . VAL A 1 72 ? -5.612 -8.095 -8.714 1.00 86.62 72 VAL A N 1
ATOM 546 C CA . VAL A 1 72 ? -6.582 -7.251 -8.003 1.00 86.62 72 VAL A CA 1
ATOM 547 C C . VAL A 1 72 ? -7.795 -8.081 -7.587 1.00 86.62 72 VAL A C 1
ATOM 549 O O . VAL A 1 72 ? -8.170 -8.071 -6.415 1.00 86.62 72 VAL A O 1
ATOM 552 N N . GLU A 1 73 ? -8.356 -8.878 -8.497 1.00 85.56 73 GLU A N 1
ATOM 553 C CA . GLU A 1 73 ? -9.482 -9.763 -8.204 1.00 85.56 73 GLU A CA 1
ATOM 554 C C . GLU A 1 73 ? -9.135 -10.800 -7.123 1.00 85.56 73 GLU A C 1
ATOM 556 O O . GLU A 1 73 ? -9.943 -11.046 -6.226 1.00 85.56 73 GLU A O 1
ATOM 561 N N . GLN A 1 74 ? -7.927 -11.376 -7.145 1.00 87.69 74 GLN A N 1
ATOM 562 C CA . GLN A 1 74 ? -7.482 -12.304 -6.097 1.00 87.69 74 GLN A CA 1
ATOM 563 C C . GLN A 1 74 ? -7.404 -11.626 -4.719 1.00 87.69 74 GLN A C 1
ATOM 565 O O . GLN A 1 74 ? -7.843 -12.200 -3.718 1.00 87.69 74 GLN A O 1
ATOM 570 N N . VAL A 1 75 ? -6.868 -10.401 -4.648 1.00 86.94 75 VAL A N 1
ATOM 571 C CA . VAL A 1 75 ? -6.792 -9.627 -3.396 1.00 86.94 75 VAL A CA 1
ATOM 572 C C . VAL A 1 75 ? -8.188 -9.294 -2.882 1.00 86.94 75 VAL A C 1
ATOM 574 O O . VAL A 1 75 ? -8.461 -9.475 -1.691 1.00 86.94 75 VAL A O 1
ATOM 577 N N . LEU A 1 76 ? -9.074 -8.866 -3.779 1.00 83.00 76 LEU A N 1
ATOM 578 C CA . LEU A 1 76 ? -10.473 -8.608 -3.478 1.00 83.00 76 LEU A CA 1
ATOM 579 C C . LEU A 1 76 ? -11.140 -9.881 -2.934 1.00 83.00 76 LEU A C 1
ATOM 581 O O . LEU A 1 76 ? -11.612 -9.877 -1.799 1.00 83.00 76 LEU A O 1
ATOM 585 N N . LYS A 1 77 ? -11.086 -11.012 -3.647 1.00 83.00 77 LYS A N 1
ATOM 586 C CA . LYS A 1 77 ? -11.669 -12.299 -3.212 1.00 83.00 77 LYS A CA 1
ATOM 587 C C . LYS A 1 77 ? -11.183 -12.747 -1.833 1.00 83.00 77 LYS A C 1
ATOM 589 O O . LYS A 1 77 ? -11.984 -13.186 -1.012 1.00 83.00 77 LYS A O 1
ATOM 594 N N . LYS A 1 78 ? -9.886 -12.601 -1.544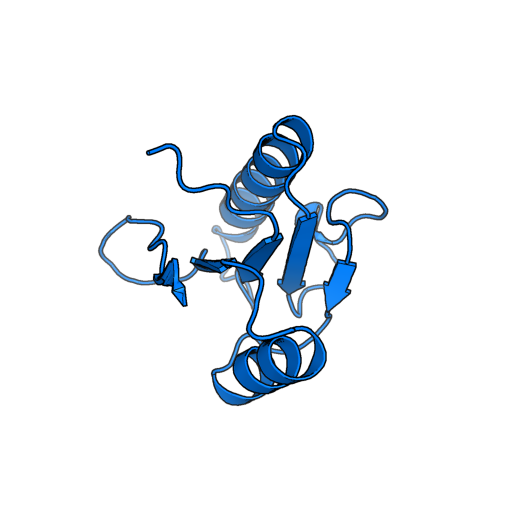 1.00 79.62 78 LYS A N 1
ATOM 595 C CA . LYS A 1 78 ? -9.282 -13.021 -0.267 1.00 79.62 78 LYS A CA 1
ATOM 596 C C . LYS A 1 78 ? -9.700 -12.150 0.927 1.00 79.62 78 LYS A C 1
ATOM 598 O O . LYS A 1 78 ? -9.547 -12.576 2.070 1.00 79.62 78 LYS A O 1
ATOM 603 N N . ARG A 1 79 ? -10.191 -10.925 0.694 1.00 65.38 79 ARG A N 1
ATOM 604 C CA . ARG A 1 79 ? -10.500 -9.933 1.747 1.00 65.38 79 ARG A CA 1
ATOM 605 C C . ARG A 1 79 ? -11.934 -9.415 1.769 1.00 65.38 79 ARG A C 1
ATOM 607 O O . ARG A 1 79 ? -12.288 -8.685 2.706 1.00 65.38 79 ARG A O 1
ATOM 614 N N . LEU A 1 80 ? -12.740 -9.788 0.782 1.00 58.66 80 LEU A N 1
ATOM 615 C CA . LEU A 1 80 ? -14.151 -9.448 0.667 1.00 58.66 80 LEU A CA 1
ATOM 616 C C . LEU A 1 80 ? -14.995 -10.380 1.545 1.00 58.66 80 LEU A C 1
ATOM 618 O O . LEU A 1 80 ? -15.525 -11.390 1.092 1.00 58.66 80 LEU A O 1
ATOM 622 N N . SER A 1 81 ? -15.228 -9.983 2.797 1.00 52.16 81 SER A N 1
ATOM 623 C CA . SER A 1 81 ? -16.527 -10.303 3.398 1.00 52.16 81 SER A CA 1
ATOM 624 C C . SER A 1 81 ? -17.573 -9.480 2.650 1.00 52.16 81 SER A C 1
ATOM 626 O O . SER A 1 81 ? -17.547 -8.254 2.747 1.00 52.16 81 SER A O 1
ATOM 628 N N . LYS A 1 82 ? -18.505 -10.138 1.943 1.00 52.56 82 LYS A N 1
ATOM 629 C CA . LYS A 1 82 ? -19.594 -9.540 1.126 1.00 52.56 82 LYS A CA 1
ATOM 630 C C . LYS A 1 82 ? -20.465 -8.479 1.838 1.00 52.56 82 LYS A C 1
ATOM 632 O O . LYS A 1 82 ? -21.347 -7.896 1.227 1.00 52.56 82 LYS A O 1
ATOM 637 N N . LYS A 1 83 ? -20.254 -8.246 3.137 1.00 51.28 83 LYS A N 1
ATOM 638 C CA . LYS A 1 83 ? -21.039 -7.351 3.999 1.00 51.28 83 LYS A CA 1
ATOM 639 C C . LYS A 1 83 ? -20.429 -5.952 4.185 1.00 51.28 83 LYS A C 1
ATOM 641 O O . LYS A 1 83 ? -21.067 -5.109 4.806 1.00 51.28 83 LYS A O 1
ATOM 646 N N . ILE A 1 84 ? -19.203 -5.705 3.713 1.00 53.75 84 ILE A N 1
ATOM 647 C CA . ILE A 1 84 ? -18.500 -4.422 3.891 1.00 53.75 84 ILE A CA 1
ATOM 648 C C . ILE A 1 84 ? -18.431 -3.688 2.551 1.00 53.75 84 ILE A C 1
ATOM 650 O O . ILE A 1 84 ? -17.757 -4.172 1.643 1.00 53.75 84 ILE A O 1
ATOM 654 N N . ARG A 1 85 ? -19.072 -2.513 2.465 1.00 56.38 85 ARG A N 1
ATOM 655 C CA . ARG A 1 85 ? -18.935 -1.580 1.334 1.00 56.38 85 ARG A CA 1
ATOM 656 C C . ARG A 1 85 ? -17.481 -1.146 1.170 1.00 56.38 85 ARG A C 1
ATOM 658 O O . ARG A 1 85 ? -16.844 -0.760 2.157 1.00 56.38 85 ARG A O 1
ATOM 665 N N . GLN A 1 86 ? -16.985 -1.238 -0.058 1.00 58.97 86 GLN A N 1
ATOM 666 C CA . GLN A 1 86 ? -15.596 -0.987 -0.420 1.00 58.97 86 GLN A CA 1
ATOM 667 C C . GLN A 1 86 ? -15.531 -0.103 -1.657 1.00 58.97 86 GLN A C 1
ATOM 669 O O . GLN A 1 86 ? -16.307 -0.301 -2.585 1.00 58.97 86 GLN A O 1
ATOM 674 N N . SER A 1 87 ? -14.572 0.819 -1.668 1.00 63.31 87 SER A N 1
ATOM 675 C CA . SER A 1 87 ? -14.212 1.570 -2.865 1.00 63.31 87 SER A CA 1
ATOM 676 C C . SER A 1 87 ? -12.799 1.215 -3.320 1.00 63.31 87 SER A C 1
ATOM 678 O O . SER A 1 87 ? -11.901 0.957 -2.509 1.00 63.31 87 SER A O 1
ATOM 680 N N . LEU A 1 88 ? -12.621 1.152 -4.636 1.00 58.91 88 LEU A N 1
ATOM 681 C CA . LEU A 1 88 ? -11.325 1.001 -5.290 1.00 58.91 88 LEU A CA 1
ATOM 682 C C . LEU A 1 88 ? -10.854 2.380 -5.759 1.00 58.91 88 LEU A C 1
ATOM 684 O O . LEU A 1 88 ? -11.613 3.050 -6.448 1.00 58.91 88 LEU A O 1
ATOM 688 N N . PHE A 1 89 ? -9.630 2.780 -5.405 1.00 65.69 89 PHE A N 1
ATOM 689 C CA . PHE A 1 89 ? -8.964 3.970 -5.943 1.00 65.69 89 PHE A CA 1
ATOM 690 C C . PHE A 1 89 ? -7.819 3.543 -6.861 1.00 65.69 89 PHE A C 1
ATOM 692 O O . PHE A 1 89 ? -6.909 2.826 -6.434 1.00 65.69 89 PHE A O 1
ATOM 699 N N . LEU A 1 90 ? -7.866 3.993 -8.114 1.00 57.78 90 LEU A N 1
ATOM 700 C CA . LEU A 1 90 ? -6.828 3.756 -9.112 1.00 57.78 90 LEU A CA 1
ATOM 701 C C . LEU A 1 90 ? -5.999 5.029 -9.318 1.00 57.78 90 LEU A C 1
ATOM 703 O O . LEU A 1 90 ? -6.547 6.072 -9.667 1.00 57.78 90 LEU A O 1
ATOM 707 N N . PHE A 1 91 ? -4.686 4.915 -9.127 1.00 59.22 91 PHE A N 1
ATOM 708 C CA . PHE A 1 91 ? -3.699 5.939 -9.468 1.00 59.22 91 PHE A CA 1
ATOM 709 C C . PHE A 1 91 ? -2.883 5.453 -10.671 1.00 59.22 91 PHE A C 1
ATOM 711 O O . PHE A 1 91 ? -1.709 5.128 -10.524 1.00 59.22 91 PHE A O 1
ATOM 718 N N . ASP A 1 92 ? -3.511 5.307 -11.842 1.00 48.00 92 ASP A N 1
ATOM 719 C CA . ASP A 1 92 ? -2.778 4.931 -13.056 1.00 48.00 92 ASP A CA 1
ATOM 720 C C . ASP A 1 92 ? -3.393 5.491 -14.354 1.00 48.00 92 ASP A C 1
ATOM 722 O O . ASP A 1 92 ? -4.563 5.870 -14.405 1.00 48.00 92 ASP A O 1
ATOM 726 N N . PHE A 1 93 ? -2.542 5.559 -15.379 1.00 46.44 93 PHE A N 1
ATOM 727 C CA . PHE A 1 93 ? -2.619 6.288 -16.654 1.00 46.44 93 PHE A CA 1
ATOM 728 C C . PHE A 1 93 ? -3.924 6.098 -17.468 1.00 46.44 93 PHE A C 1
ATOM 730 O O . PHE A 1 93 ? -3.986 5.293 -18.398 1.00 46.44 93 PHE A O 1
ATOM 737 N N . LEU A 1 94 ? -4.955 6.905 -17.213 1.00 39.03 94 LEU A N 1
ATOM 738 C CA . LEU A 1 94 ? -5.961 7.236 -18.229 1.00 39.03 94 LEU A CA 1
ATOM 739 C C . LEU A 1 94 ? -5.901 8.745 -18.508 1.00 39.03 94 LEU A C 1
ATOM 741 O O . LEU A 1 94 ? -5.707 9.524 -17.577 1.00 39.03 94 LEU A O 1
ATOM 745 N N . PRO A 1 95 ? -6.022 9.177 -19.779 1.00 39.00 95 PRO A N 1
ATOM 746 C CA . PRO A 1 95 ? -5.835 10.574 -20.195 1.00 39.00 95 PRO A CA 1
ATOM 747 C C . PRO A 1 95 ? -6.811 11.562 -19.534 1.00 39.00 95 PRO A C 1
ATOM 749 O O . PRO A 1 95 ? -6.609 12.773 -19.609 1.00 39.00 95 PRO A O 1
ATOM 752 N N . GLU A 1 96 ? -7.835 11.062 -18.847 1.00 35.69 96 GLU A N 1
ATOM 753 C CA . GLU A 1 96 ? -8.739 11.850 -18.025 1.00 35.69 96 GLU A CA 1
ATOM 754 C C . GLU A 1 96 ? -8.329 11.740 -16.552 1.00 35.69 96 GLU A C 1
ATOM 756 O O . GLU A 1 96 ? -8.470 10.698 -15.914 1.00 35.69 96 GLU A O 1
ATOM 761 N N . LYS A 1 97 ? -7.793 12.837 -16.006 1.00 36.12 97 LYS A N 1
ATOM 762 C CA . LYS A 1 97 ? -7.439 12.990 -14.590 1.00 36.12 97 LYS A CA 1
ATOM 763 C C . LYS A 1 97 ? -8.682 12.872 -13.697 1.00 36.12 97 LYS A C 1
ATOM 765 O O . LYS A 1 97 ? -9.246 13.887 -13.302 1.00 36.12 97 LYS A O 1
ATOM 770 N N . VAL A 1 98 ? -9.103 11.659 -13.351 1.00 35.56 98 VAL A N 1
ATOM 771 C CA . VAL A 1 98 ? -10.139 11.419 -12.337 1.00 35.56 98 VAL A CA 1
ATOM 772 C C . VAL A 1 98 ? -9.796 10.137 -11.581 1.00 35.56 98 VAL A C 1
ATOM 774 O O . VAL A 1 98 ? -9.738 9.058 -12.162 1.00 35.56 98 VAL A O 1
ATOM 777 N N . GLY A 1 99 ? -9.573 10.237 -10.269 1.00 40.97 99 GLY A N 1
ATOM 778 C CA . GLY A 1 99 ? -9.577 9.054 -9.412 1.00 40.97 99 GLY A CA 1
ATOM 779 C C . GLY A 1 99 ? -10.988 8.470 -9.406 1.00 40.97 99 GLY A C 1
ATOM 780 O O . GLY A 1 99 ? -11.902 9.081 -8.857 1.00 40.97 99 GLY A O 1
ATOM 781 N N . TYR A 1 100 ? -11.193 7.323 -10.049 1.00 40.91 100 TYR A N 1
ATOM 782 C CA . TYR A 1 100 ? -12.493 6.658 -10.044 1.00 40.91 100 TYR A CA 1
ATOM 783 C C . TYR A 1 100 ? -12.680 5.937 -8.712 1.00 40.91 100 TYR A C 1
ATOM 785 O O . TYR A 1 100 ? -11.891 5.058 -8.380 1.00 40.91 100 TYR A O 1
ATOM 793 N N . ILE A 1 101 ? -13.731 6.293 -7.969 1.00 45.97 101 ILE A N 1
ATOM 794 C CA . ILE A 1 101 ? -14.264 5.464 -6.885 1.00 4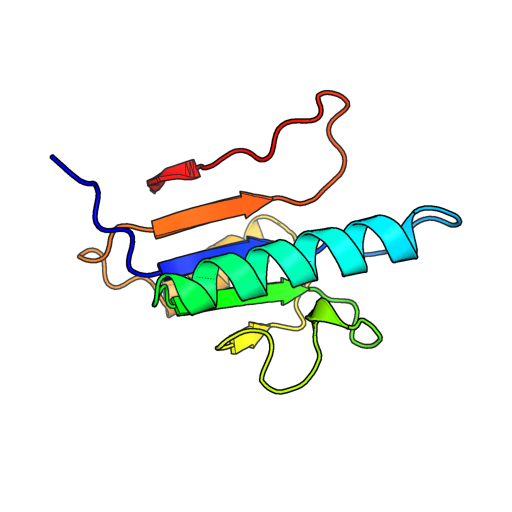5.97 101 ILE A CA 1
ATOM 795 C C . ILE A 1 101 ? -15.170 4.428 -7.543 1.00 45.97 101 ILE A C 1
ATOM 797 O O . ILE A 1 101 ? -16.283 4.747 -7.957 1.00 45.97 101 ILE A O 1
ATOM 801 N N . ILE A 1 102 ? -14.694 3.191 -7.656 1.00 43.78 102 ILE A N 1
ATOM 802 C CA . ILE A 1 102 ? -15.569 2.070 -8.008 1.00 43.78 102 ILE A CA 1
ATOM 803 C C . ILE A 1 102 ? -16.102 1.501 -6.694 1.00 43.78 102 ILE A C 1
ATOM 805 O O . ILE A 1 102 ? -15.361 0.835 -5.969 1.00 43.78 102 ILE A O 1
ATOM 809 N N . ASP A 1 103 ? -17.360 1.811 -6.373 1.00 41.78 103 ASP A N 1
ATOM 810 C CA . ASP A 1 103 ? -18.107 1.145 -5.302 1.00 41.78 103 ASP A CA 1
ATOM 811 C C . ASP A 1 103 ? -18.471 -0.276 -5.770 1.00 41.78 103 ASP A C 1
ATOM 813 O O . ASP A 1 103 ? -19.170 -0.440 -6.773 1.00 41.78 103 ASP A O 1
ATOM 817 N N . ILE A 1 104 ? -17.986 -1.295 -5.053 1.00 47.03 104 ILE A N 1
ATOM 818 C CA . ILE A 1 104 ? -18.312 -2.723 -5.263 1.00 47.03 104 ILE A CA 1
ATOM 819 C C . ILE A 1 104 ? -19.198 -3.259 -4.138 1.00 47.03 104 ILE A C 1
ATOM 821 O O . ILE A 1 104 ? -18.985 -2.874 -2.960 1.00 47.03 104 ILE A O 1
#

InterPro domains:
  IPR005483 Carbamoyl phosphate synthase, CPSase domain [PR00098] (17-31)
  IPR005483 Carbamoyl phosphate synthase, CPSase domain [PR00098] (46-56)
  IPR016185 Pre-ATP-grasp domain superfamily [SSF52440] (2-79)
  IPR058047 Carbamoyl phosphate synthase, preATP-grasp domain [PF25596] (5-83)